Protein AF-A0A5E4NPG3-F1 (afdb_monomer_lite)

Structure (mmCIF, N/CA/C/O backbone):
data_AF-A0A5E4NPG3-F1
#
_entry.id   AF-A0A5E4NPG3-F1
#
loop_
_atom_site.group_PDB
_atom_site.id
_atom_site.type_symbol
_atom_site.label_atom_id
_atom_site.label_alt_id
_atom_site.label_comp_id
_atom_site.label_asym_id
_atom_site.label_entity_id
_atom_site.label_seq_id
_atom_site.pdbx_PDB_ins_code
_atom_site.Cartn_x
_atom_site.Cartn_y
_atom_site.Cartn_z
_atom_site.occupancy
_atom_site.B_iso_or_equiv
_atom_site.auth_seq_id
_atom_site.auth_comp_id
_atom_site.auth_asym_id
_atom_site.auth_atom_id
_atom_site.pdbx_PDB_model_num
ATOM 1 N N . MET A 1 1 ? 6.122 -17.160 0.140 1.00 48.47 1 MET A N 1
ATOM 2 C CA . MET A 1 1 ? 4.713 -16.920 0.516 1.00 48.47 1 MET A CA 1
ATOM 3 C C . MET A 1 1 ? 4.298 -15.601 -0.095 1.00 48.47 1 MET A C 1
ATOM 5 O O . MET A 1 1 ? 4.952 -14.602 0.178 1.00 48.47 1 MET A O 1
ATOM 9 N N . SER A 1 2 ? 3.281 -15.608 -0.947 1.00 62.12 2 SER A N 1
ATOM 10 C CA . SER A 1 2 ? 2.874 -14.441 -1.731 1.00 62.12 2 SER A CA 1
ATOM 11 C C . SER A 1 2 ? 1.592 -13.866 -1.142 1.00 62.12 2 SER A C 1
ATOM 13 O O . SER A 1 2 ? 0.690 -14.632 -0.803 1.00 62.12 2 SER A O 1
ATOM 15 N N . LYS A 1 3 ? 1.540 -12.542 -0.935 1.00 64.69 3 LYS A N 1
ATOM 16 C CA . LYS A 1 3 ? 0.429 -11.843 -0.260 1.00 64.69 3 LYS A CA 1
ATOM 17 C C . LYS A 1 3 ? -0.030 -12.565 1.022 1.00 64.69 3 LYS A C 1
ATOM 19 O O . LYS A 1 3 ? -1.152 -13.039 1.091 1.00 64.69 3 LYS A O 1
ATOM 24 N N . TRP A 1 4 ? 0.848 -12.712 2.019 1.00 68.75 4 TRP A N 1
ATOM 25 C CA . TRP A 1 4 ? 0.519 -13.375 3.302 1.00 68.75 4 TRP A CA 1
ATOM 26 C C . TRP A 1 4 ? 0.070 -14.847 3.175 1.00 68.75 4 TRP A C 1
ATOM 28 O O . TRP A 1 4 ? -0.583 -15.374 4.066 1.00 68.75 4 TRP A O 1
ATOM 38 N N . GLY A 1 5 ? 0.407 -15.517 2.066 1.00 67.31 5 GLY A N 1
ATOM 39 C CA . GLY A 1 5 ? -0.080 -16.869 1.768 1.00 67.31 5 GLY A CA 1
ATOM 40 C C . GLY A 1 5 ? -1.482 -16.905 1.148 1.00 67.31 5 GLY A C 1
ATOM 41 O O . GLY A 1 5 ? -2.022 -17.986 0.957 1.00 67.31 5 GLY A O 1
ATOM 42 N N . LEU A 1 6 ? -2.057 -15.746 0.807 1.00 70.44 6 LEU A N 1
ATOM 43 C CA . LEU A 1 6 ? -3.382 -15.616 0.188 1.00 70.44 6 LEU A CA 1
ATOM 44 C C . LEU A 1 6 ? -3.356 -15.742 -1.341 1.00 70.44 6 LEU A C 1
ATOM 46 O O . LEU A 1 6 ? -4.411 -15.769 -1.971 1.00 70.44 6 LEU A O 1
ATOM 50 N N . LYS A 1 7 ? -2.171 -15.773 -1.962 1.00 70.31 7 LYS A N 1
ATOM 51 C CA . LYS A 1 7 ? -2.015 -15.992 -3.405 1.00 70.31 7 LYS A CA 1
ATOM 52 C C . LYS A 1 7 ? -0.974 -17.061 -3.701 1.00 70.31 7 LYS A C 1
ATOM 54 O O . LYS A 1 7 ? 0.087 -17.095 -3.079 1.00 70.31 7 LYS A O 1
ATOM 59 N N . ASP A 1 8 ? -1.254 -17.848 -4.737 1.00 74.31 8 ASP A N 1
ATOM 60 C CA . ASP A 1 8 ? -0.332 -1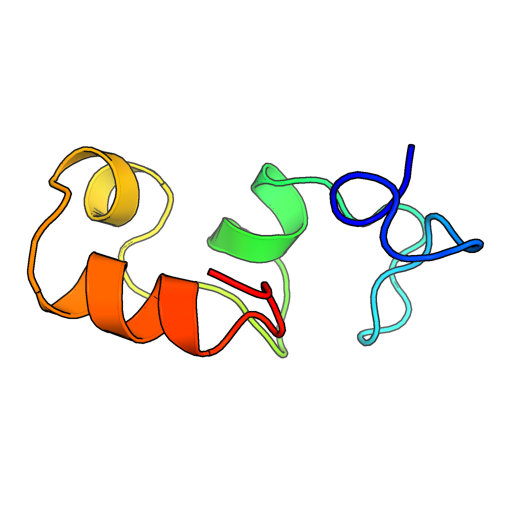8.855 -5.271 1.00 74.31 8 ASP A CA 1
ATOM 61 C C . ASP A 1 8 ? 0.853 -18.228 -6.022 1.00 74.31 8 ASP A C 1
ATOM 63 O O . ASP A 1 8 ? 1.963 -18.756 -5.998 1.00 74.31 8 ASP A O 1
ATOM 67 N N . SER A 1 9 ? 0.648 -17.070 -6.662 1.00 81.62 9 SER A N 1
ATOM 68 C CA . SER A 1 9 ? 1.690 -16.391 -7.442 1.00 81.62 9 SER A CA 1
ATOM 69 C C . SER A 1 9 ? 2.411 -15.302 -6.639 1.00 81.62 9 SER A C 1
ATOM 71 O O . SER A 1 9 ? 1.737 -14.490 -5.998 1.00 81.62 9 SER A O 1
ATOM 73 N N . PRO A 1 10 ? 3.758 -15.222 -6.703 1.00 81.12 10 PRO A N 1
ATOM 74 C CA . PRO A 1 10 ? 4.540 -14.117 -6.140 1.00 81.12 10 PRO A CA 1
ATOM 75 C C . PRO A 1 10 ? 4.357 -12.798 -6.884 1.00 81.12 10 PRO A C 1
ATOM 77 O O . PRO A 1 10 ? 4.681 -11.750 -6.330 1.00 81.12 10 PRO A O 1
ATOM 80 N N . THR A 1 11 ? 3.800 -12.821 -8.093 1.00 87.94 11 THR A N 1
ATOM 81 C CA . THR A 1 11 ? 3.662 -11.630 -8.929 1.00 87.94 11 THR A CA 1
ATOM 82 C C . THR A 1 11 ? 2.653 -10.632 -8.361 1.00 87.94 11 THR A C 1
ATOM 84 O O . THR A 1 11 ? 1.593 -10.989 -7.837 1.00 87.94 11 THR A O 1
ATOM 87 N N . CYS A 1 12 ? 2.951 -9.345 -8.509 1.00 88.00 12 CYS A N 1
ATOM 88 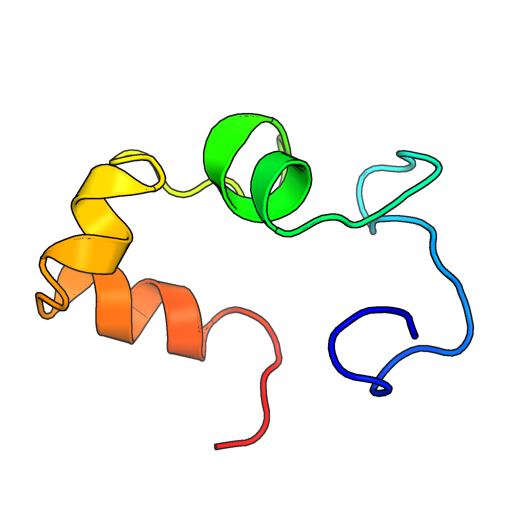C CA . CYS A 1 12 ? 2.029 -8.260 -8.206 1.00 88.00 12 CYS A CA 1
ATOM 89 C C . CYS A 1 12 ? 0.982 -8.090 -9.314 1.00 88.00 12 CYS A C 1
ATOM 91 O O . CYS A 1 12 ? 1.253 -8.325 -10.489 1.00 88.00 12 CYS A O 1
ATOM 93 N N . ASP A 1 13 ? -0.200 -7.582 -8.962 1.00 87.50 13 ASP A N 1
ATOM 94 C CA . ASP A 1 13 ? -1.276 -7.288 -9.921 1.00 87.50 13 ASP A CA 1
ATOM 95 C C . ASP A 1 13 ? -0.887 -6.203 -10.939 1.00 87.50 13 ASP A C 1
ATOM 97 O O . ASP A 1 13 ? -1.554 -6.028 -11.961 1.00 87.50 13 ASP A O 1
ATOM 101 N N . CYS A 1 14 ? 0.167 -5.432 -10.662 1.00 90.88 14 CYS A N 1
ATOM 102 C CA . CYS A 1 14 ? 0.742 -4.474 -11.603 1.00 90.88 14 CYS A CA 1
ATOM 103 C C . CYS A 1 14 ? 1.715 -5.113 -12.611 1.00 90.88 14 CYS A C 1
ATOM 105 O O . CYS A 1 14 ? 2.257 -4.389 -13.439 1.00 90.88 14 CYS A O 1
ATOM 107 N N . GLY A 1 15 ? 1.945 -6.429 -12.543 1.00 90.50 15 GLY A N 1
ATOM 108 C CA . GLY A 1 15 ? 2.867 -7.159 -13.419 1.00 90.50 15 GLY A CA 1
ATOM 109 C C . GLY A 1 15 ? 4.311 -7.230 -12.915 1.00 90.50 15 GLY A C 1
ATOM 110 O O . GLY A 1 15 ? 5.168 -7.704 -13.645 1.00 90.50 15 GLY A O 1
ATOM 111 N N . HIS A 1 16 ? 4.599 -6.765 -11.693 1.00 90.50 16 HIS A N 1
ATOM 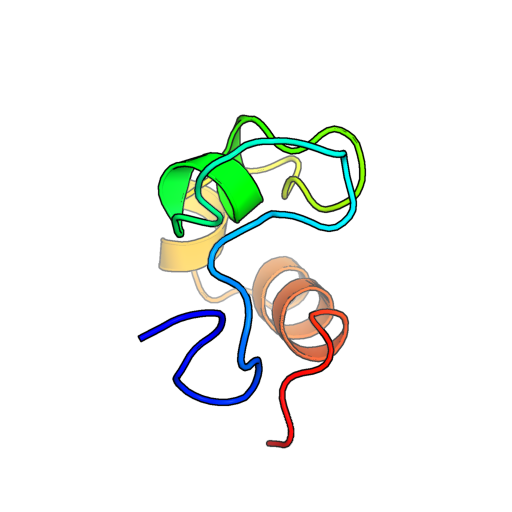112 C CA . HIS A 1 16 ? 5.931 -6.903 -11.098 1.00 90.50 16 HIS A CA 1
ATOM 113 C C . HIS A 1 16 ? 6.166 -8.338 -10.606 1.00 90.50 16 HIS A C 1
ATO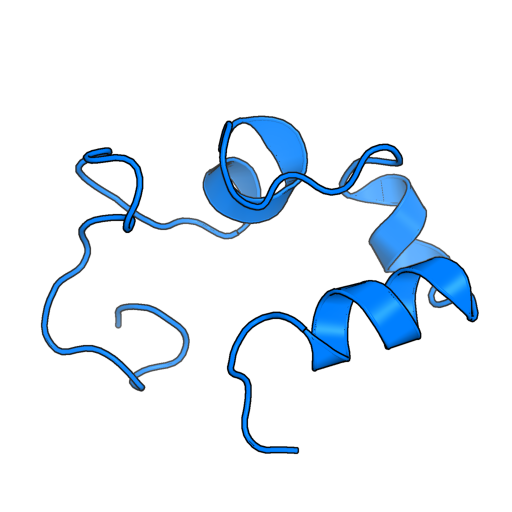M 115 O O . HIS A 1 16 ? 5.257 -8.945 -10.038 1.00 90.50 16 HIS A O 1
ATOM 121 N N . ASP A 1 17 ? 7.381 -8.858 -10.777 1.00 88.00 17 ASP A N 1
ATOM 122 C CA . ASP A 1 17 ? 7.693 -10.273 -10.532 1.00 88.00 17 ASP A CA 1
ATOM 123 C C . ASP A 1 17 ? 7.485 -10.697 -9.073 1.00 88.00 17 ASP A C 1
ATOM 125 O O . ASP A 1 17 ? 7.048 -11.816 -8.811 1.00 88.00 17 ASP A O 1
ATOM 129 N N . ASN A 1 18 ? 7.750 -9.791 -8.123 1.00 85.69 18 ASN A N 1
ATOM 130 C CA . ASN A 1 18 ? 7.658 -10.068 -6.691 1.00 85.69 18 ASN A CA 1
ATOM 131 C C . ASN A 1 18 ? 6.868 -8.999 -5.935 1.00 85.69 18 ASN A C 1
ATOM 133 O O . ASN A 1 18 ? 7.282 -7.853 -5.792 1.00 85.69 18 ASN A O 1
ATOM 137 N N . GLN A 1 19 ? 5.750 -9.399 -5.349 1.00 83.50 19 GLN A N 1
ATOM 138 C CA . GLN A 1 19 ? 4.903 -8.562 -4.515 1.00 83.50 19 GLN A CA 1
ATOM 139 C C . GLN A 1 19 ? 5.452 -8.489 -3.080 1.00 83.50 19 GLN A C 1
ATOM 141 O O . GLN A 1 19 ? 4.934 -9.125 -2.161 1.00 83.50 19 GLN A O 1
ATOM 146 N N . THR A 1 20 ? 6.534 -7.738 -2.885 1.00 86.12 20 THR A N 1
ATOM 147 C CA . THR A 1 20 ? 7.075 -7.452 -1.547 1.00 86.12 20 THR A CA 1
ATOM 148 C C . THR A 1 20 ? 6.280 -6.334 -0.865 1.00 86.12 20 THR A C 1
ATOM 150 O O . THR A 1 20 ? 5.605 -5.553 -1.535 1.00 86.12 20 THR A O 1
ATOM 153 N N . ILE A 1 21 ? 6.373 -6.221 0.466 1.00 85.06 21 ILE A N 1
ATOM 154 C CA . ILE A 1 21 ? 5.784 -5.083 1.198 1.00 85.06 21 ILE A CA 1
ATOM 155 C C . ILE A 1 21 ? 6.349 -3.763 0.668 1.00 85.06 21 ILE A C 1
ATOM 157 O O . ILE A 1 21 ? 5.578 -2.853 0.400 1.00 85.06 21 ILE A O 1
ATOM 161 N N . HIS A 1 22 ? 7.665 -3.680 0.447 1.00 88.31 22 HIS A N 1
ATOM 162 C CA . HIS A 1 22 ? 8.291 -2.485 -0.122 1.00 88.31 22 HIS A CA 1
ATOM 163 C C . HIS A 1 22 ? 7.663 -2.111 -1.466 1.00 88.31 22 HIS A C 1
ATOM 165 O O . HIS A 1 22 ? 7.187 -0.992 -1.625 1.00 88.31 22 HIS A O 1
ATOM 171 N N . HIS A 1 23 ? 7.540 -3.082 -2.376 1.00 90.62 23 HIS A N 1
ATOM 172 C CA . HIS A 1 23 ? 6.896 -2.844 -3.658 1.00 90.62 23 HIS A CA 1
ATOM 173 C C . HIS A 1 23 ? 5.445 -2.381 -3.487 1.00 90.62 23 HIS A C 1
ATOM 175 O O . HIS A 1 23 ? 5.046 -1.408 -4.107 1.00 90.62 23 HIS A O 1
ATOM 181 N N . ILE A 1 24 ? 4.639 -3.048 -2.654 1.00 89.88 24 ILE A N 1
ATOM 182 C CA . ILE A 1 24 ? 3.229 -2.675 -2.454 1.00 89.88 24 ILE A CA 1
ATOM 183 C C . ILE A 1 24 ? 3.097 -1.248 -1.921 1.00 89.88 24 ILE A C 1
ATOM 185 O O . ILE A 1 24 ? 2.209 -0.534 -2.373 1.00 89.88 24 ILE A O 1
ATOM 189 N N . VAL A 1 25 ? 3.941 -0.866 -0.963 1.00 92.00 25 VAL A N 1
ATOM 190 C CA . VAL A 1 25 ? 3.823 0.387 -0.211 1.00 92.00 25 VAL A CA 1
ATOM 191 C C . VAL A 1 25 ? 4.425 1.567 -0.970 1.00 92.00 25 VAL A C 1
ATOM 193 O O . VAL A 1 25 ? 3.795 2.620 -1.012 1.00 92.00 25 VAL A O 1
ATOM 196 N N . GLU A 1 26 ? 5.589 1.385 -1.593 1.00 90.81 26 GLU A N 1
ATOM 197 C CA . GLU A 1 26 ? 6.380 2.472 -2.189 1.00 90.81 26 GLU A CA 1
ATOM 198 C C . GLU A 1 26 ? 6.261 2.509 -3.722 1.00 90.81 26 GLU A C 1
ATOM 200 O O . GLU A 1 26 ? 6.000 3.558 -4.315 1.00 90.81 26 GLU A O 1
ATOM 205 N N . ASP A 1 27 ? 6.396 1.354 -4.380 1.00 91.75 27 ASP A N 1
ATOM 206 C CA . ASP A 1 27 ? 6.629 1.304 -5.831 1.00 91.75 27 ASP A CA 1
ATOM 207 C C . ASP A 1 27 ? 5.365 1.032 -6.656 1.00 91.75 27 ASP A C 1
ATOM 209 O O . ASP A 1 27 ? 5.281 1.397 -7.831 1.00 91.75 27 ASP A O 1
ATOM 213 N N . CYS A 1 28 ? 4.388 0.328 -6.084 1.00 91.88 28 CYS A N 1
ATOM 214 C CA . CYS A 1 28 ? 3.304 -0.276 -6.843 1.00 91.88 28 CYS A CA 1
ATOM 215 C C . CYS A 1 28 ? 2.369 0.806 -7.389 1.00 91.88 28 CYS A C 1
ATOM 217 O O . CYS A 1 28 ? 1.628 1.425 -6.622 1.00 91.88 28 CYS A O 1
ATOM 219 N N . PRO A 1 29 ? 2.266 0.980 -8.717 1.00 92.31 29 PRO A N 1
ATOM 220 C CA . PRO A 1 29 ? 1.442 2.040 -9.292 1.00 92.31 29 PRO A CA 1
ATOM 221 C C . PRO A 1 29 ? -0.057 1.839 -9.030 1.00 92.31 29 PRO A C 1
ATOM 223 O O . PRO A 1 29 ? -0.834 2.776 -9.171 1.00 92.31 29 PRO A O 1
ATOM 226 N N . LYS A 1 30 ? -0.471 0.619 -8.664 1.00 90.88 30 LYS A N 1
ATOM 227 C CA . LYS A 1 30 ? -1.868 0.279 -8.373 1.00 90.88 30 LYS A CA 1
ATOM 228 C C . LYS A 1 30 ? -2.236 0.392 -6.896 1.00 90.88 30 LYS A C 1
ATOM 230 O O . LYS A 1 30 ? -3.411 0.557 -6.600 1.00 90.88 30 LYS A O 1
ATOM 235 N N . ARG A 1 31 ? -1.274 0.203 -5.989 1.00 89.25 31 ARG A N 1
ATOM 236 C CA . ARG A 1 31 ? -1.553 -0.029 -4.560 1.00 89.25 31 ARG A CA 1
ATOM 237 C C . ARG A 1 31 ? -0.754 0.849 -3.608 1.00 89.25 31 ARG A C 1
ATOM 239 O O . ARG A 1 31 ? -1.114 0.867 -2.438 1.00 89.25 31 ARG A O 1
ATOM 246 N N . ARG A 1 32 ? 0.278 1.562 -4.078 1.00 92.31 32 ARG A N 1
ATOM 247 C CA . ARG A 1 32 ? 1.165 2.359 -3.220 1.00 92.31 32 ARG A CA 1
ATOM 248 C C . ARG A 1 32 ? 0.394 3.220 -2.234 1.00 92.31 32 ARG A C 1
ATOM 250 O O . ARG A 1 32 ? -0.639 3.805 -2.567 1.00 92.31 32 ARG A O 1
AT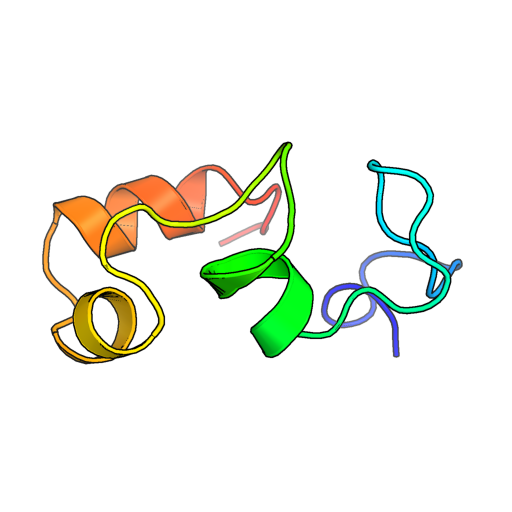OM 257 N N . PHE A 1 33 ? 0.940 3.320 -1.034 1.00 93.31 33 PHE A N 1
ATOM 258 C CA . PHE A 1 33 ? 0.426 4.229 -0.034 1.00 93.31 33 PHE A CA 1
ATOM 259 C C . PHE A 1 33 ? 1.143 5.566 -0.181 1.00 93.31 33 PHE A C 1
ATOM 261 O O . PHE A 1 33 ? 2.367 5.628 -0.139 1.00 93.31 33 PHE A O 1
ATOM 268 N N . ASN A 1 34 ? 0.400 6.660 -0.339 1.00 90.31 34 ASN A N 1
ATOM 269 C CA . ASN A 1 34 ? 1.003 7.967 -0.635 1.00 90.31 34 ASN A CA 1
ATOM 270 C C . ASN A 1 34 ? 1.933 8.489 0.476 1.00 90.31 34 ASN A C 1
ATOM 272 O O . ASN A 1 34 ? 2.755 9.365 0.221 1.00 90.31 34 ASN A O 1
ATOM 276 N N . ARG A 1 35 ? 1.797 7.975 1.702 1.00 91.00 35 ARG A N 1
ATOM 277 C CA . ARG A 1 35 ? 2.638 8.323 2.857 1.00 91.00 35 ARG A CA 1
ATOM 278 C C . ARG A 1 35 ? 3.837 7.381 3.043 1.00 91.00 35 ARG A C 1
ATOM 280 O O . ARG A 1 35 ? 4.564 7.541 4.021 1.00 91.00 35 ARG A O 1
ATOM 287 N N . GLY A 1 36 ? 4.007 6.390 2.167 1.00 89.38 36 GLY A N 1
ATOM 288 C CA . GLY A 1 36 ? 5.047 5.370 2.280 1.00 89.38 36 GLY A CA 1
ATOM 289 C C . GLY A 1 36 ? 4.960 4.544 3.568 1.00 89.38 36 GLY A C 1
ATOM 290 O O . GLY A 1 36 ? 3.958 4.553 4.294 1.00 89.38 36 GLY A O 1
ATOM 291 N N . ILE A 1 37 ? 6.037 3.828 3.874 1.00 89.75 37 ILE A N 1
ATOM 292 C CA . ILE A 1 37 ? 6.134 2.936 5.033 1.00 89.75 37 ILE A CA 1
ATOM 293 C C . ILE A 1 37 ? 6.054 3.693 6.363 1.00 89.75 37 ILE A C 1
ATOM 295 O O . ILE A 1 37 ? 5.514 3.175 7.339 1.00 89.75 37 ILE A O 1
ATOM 299 N N . GLU A 1 38 ? 6.520 4.944 6.399 1.00 90.31 38 GLU A N 1
ATOM 300 C CA . GLU A 1 38 ? 6.425 5.800 7.586 1.00 90.31 38 GLU A CA 1
ATOM 301 C C . GLU A 1 38 ? 4.968 6.081 7.962 1.00 90.31 38 GLU A C 1
ATOM 303 O O . GLU A 1 38 ? 4.606 6.021 9.139 1.00 90.31 38 GLU A O 1
ATOM 308 N N . GLY A 1 39 ? 4.106 6.309 6.967 1.00 90.50 39 GLY A N 1
ATOM 309 C CA . GLY A 1 39 ? 2.675 6.462 7.199 1.00 90.50 39 GLY A CA 1
ATOM 310 C C . GLY A 1 39 ? 2.033 5.204 7.782 1.00 90.50 39 GLY A C 1
ATOM 311 O O . GLY A 1 39 ? 1.159 5.306 8.639 1.00 90.50 39 GLY A O 1
ATOM 312 N N . ILE A 1 40 ? 2.497 4.021 7.369 1.00 90.12 40 ILE A N 1
ATOM 313 C CA . ILE A 1 40 ? 2.026 2.748 7.929 1.00 90.12 40 ILE A CA 1
ATOM 314 C C . ILE A 1 40 ? 2.469 2.604 9.386 1.00 90.12 40 ILE A C 1
ATOM 316 O O . ILE A 1 40 ? 1.654 2.243 10.234 1.00 90.12 40 ILE A O 1
ATOM 320 N N . HIS A 1 41 ? 3.726 2.931 9.705 1.00 90.69 41 HIS A N 1
ATOM 321 C CA . HIS A 1 41 ? 4.234 2.887 11.082 1.00 90.69 41 HIS A CA 1
ATOM 322 C C . HIS A 1 41 ? 3.484 3.825 12.034 1.00 90.69 41 HIS A C 1
ATOM 324 O O . HIS A 1 41 ? 3.378 3.522 13.221 1.00 90.69 41 HIS A O 1
ATOM 330 N N . ALA A 1 42 ? 2.939 4.934 11.529 1.00 92.31 42 ALA A N 1
ATOM 331 C CA . ALA A 1 42 ? 2.116 5.836 12.328 1.00 92.31 42 ALA A CA 1
ATOM 332 C C . ALA A 1 42 ? 0.778 5.211 12.763 1.00 92.31 42 ALA A C 1
ATOM 334 O O . ALA A 1 42 ? 0.159 5.724 13.694 1.00 92.31 42 ALA A O 1
ATOM 335 N N . ALA A 1 43 ? 0.327 4.137 12.096 1.00 89.25 43 ALA A N 1
ATOM 336 C CA . ALA A 1 43 ? -0.916 3.416 12.383 1.00 89.25 43 ALA A CA 1
ATOM 337 C C . ALA A 1 43 ? -2.137 4.342 12.569 1.00 89.25 43 ALA A C 1
ATOM 339 O O . ALA A 1 43 ? -3.015 4.095 13.396 1.00 89.25 43 ALA A O 1
ATOM 340 N N . ASN A 1 44 ? -2.173 5.442 11.813 1.00 91.50 44 ASN A N 1
ATOM 341 C CA . ASN A 1 44 ? -3.268 6.401 11.845 1.00 91.50 44 ASN A CA 1
ATOM 342 C C . ASN A 1 44 ? -4.476 5.879 11.043 1.00 91.50 44 ASN A C 1
ATOM 344 O O . ASN A 1 44 ? -4.398 4.856 10.362 1.00 91.50 44 ASN A O 1
ATOM 348 N N . ASN A 1 45 ? -5.604 6.592 11.106 1.00 93.25 45 ASN A N 1
ATOM 349 C CA . ASN A 1 45 ? -6.824 6.166 10.412 1.00 93.25 45 ASN A CA 1
ATOM 350 C C . ASN A 1 45 ? -6.618 6.003 8.898 1.00 93.25 45 ASN A C 1
ATOM 352 O O . ASN A 1 45 ? -7.102 5.029 8.340 1.00 93.25 45 ASN A O 1
ATOM 356 N N . GLU A 1 46 ? -5.843 6.892 8.266 1.00 92.69 46 GLU A N 1
ATOM 357 C CA . GLU A 1 46 ? -5.516 6.819 6.833 1.00 92.69 46 GLU A CA 1
ATOM 358 C C . GLU A 1 46 ? -4.801 5.497 6.493 1.00 92.69 46 GLU A C 1
ATOM 360 O O . GLU A 1 46 ? -5.176 4.802 5.551 1.00 92.69 46 GLU A O 1
ATOM 365 N N . ALA A 1 47 ? -3.809 5.103 7.298 1.00 92.50 47 ALA A N 1
ATOM 366 C CA . ALA A 1 47 ? -3.089 3.846 7.121 1.00 92.50 47 ALA A CA 1
ATOM 367 C C . ALA A 1 47 ? -3.984 2.623 7.375 1.00 92.50 47 ALA A C 1
ATOM 369 O O . ALA A 1 47 ? -3.910 1.643 6.636 1.00 92.50 47 ALA A O 1
ATOM 370 N N . ILE A 1 48 ? -4.847 2.670 8.395 1.00 90.88 48 ILE A N 1
ATOM 371 C CA . ILE A 1 48 ? -5.781 1.576 8.706 1.00 90.88 48 ILE A CA 1
ATOM 372 C C . ILE A 1 48 ? -6.798 1.389 7.574 1.00 90.88 48 ILE A C 1
ATOM 374 O O . ILE A 1 48 ? -7.071 0.253 7.181 1.00 90.88 48 ILE A O 1
ATOM 378 N N . GLU A 1 49 ? -7.355 2.480 7.049 1.00 91.88 49 GLU A N 1
ATOM 379 C CA . GLU A 1 49 ? -8.275 2.454 5.908 1.00 91.88 49 GLU A CA 1
ATOM 380 C C . GLU A 1 49 ? -7.586 1.883 4.669 1.00 91.88 49 GLU A C 1
ATOM 382 O O . GLU A 1 49 ? -8.092 0.930 4.079 1.00 91.88 49 GLU A O 1
ATOM 387 N N . TRP A 1 50 ? -6.377 2.350 4.356 1.00 91.94 50 TRP A N 1
ATOM 388 C CA . TRP A 1 50 ? -5.607 1.819 3.234 1.00 91.94 50 TRP A CA 1
ATOM 389 C C . TRP A 1 50 ? -5.299 0.316 3.377 1.00 91.94 50 TRP A C 1
ATOM 391 O O . TRP A 1 50 ? -5.417 -0.422 2.398 1.00 91.94 50 TRP A O 1
ATOM 401 N N . ILE A 1 51 ? -4.949 -0.171 4.580 1.00 89.12 51 ILE A N 1
ATOM 402 C CA . ILE A 1 51 ? -4.705 -1.6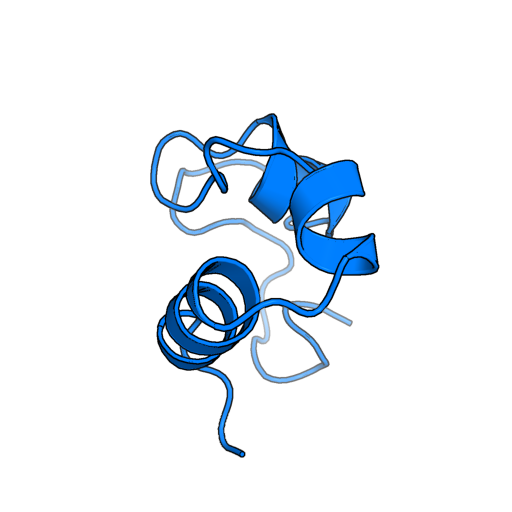06 4.838 1.00 89.12 51 ILE A CA 1
ATOM 403 C C . ILE A 1 51 ? -5.973 -2.432 4.586 1.00 89.12 51 ILE A C 1
ATOM 405 O O . ILE A 1 51 ? -5.891 -3.506 3.984 1.00 89.12 51 ILE A O 1
ATOM 409 N N . ARG A 1 52 ? -7.144 -1.940 5.016 1.00 88.12 52 ARG A N 1
ATOM 410 C CA . ARG A 1 52 ? -8.437 -2.618 4.801 1.00 88.12 52 ARG A CA 1
ATOM 411 C C . ARG A 1 52 ? -8.758 -2.803 3.319 1.00 88.12 52 ARG A C 1
ATOM 413 O O . ARG A 1 52 ? -9.393 -3.786 2.952 1.00 88.12 52 ARG A O 1
ATOM 420 N N . GLU A 1 53 ? -8.283 -1.903 2.467 1.00 87.25 53 GLU A N 1
ATOM 421 C CA . GLU A 1 53 ? -8.471 -1.975 1.017 1.00 87.25 53 GLU A CA 1
ATOM 422 C C . GLU A 1 53 ? -7.530 -2.981 0.321 1.00 87.25 53 GLU A C 1
ATOM 424 O O . GLU A 1 53 ? -7.730 -3.296 -0.851 1.00 87.25 53 GLU A O 1
ATOM 429 N N . GLN A 1 54 ? -6.526 -3.554 1.007 1.00 81.31 54 GLN A N 1
ATOM 430 C CA . GLN A 1 54 ? -5.516 -4.428 0.376 1.00 81.31 54 GLN A CA 1
ATOM 431 C C . GLN A 1 54 ? -5.958 -5.884 0.121 1.00 81.31 54 GLN A C 1
ATOM 433 O O . GLN A 1 54 ? -5.121 -6.771 -0.080 1.00 81.31 54 GLN A O 1
ATOM 438 N N . ASP A 1 55 ? -7.263 -6.145 0.050 1.00 76.25 55 ASP A N 1
ATOM 439 C CA . ASP A 1 55 ? -7.872 -7.485 -0.033 1.00 76.25 55 ASP A CA 1
ATOM 440 C C . ASP A 1 55 ? -7.372 -8.434 1.078 1.00 76.25 55 ASP A C 1
ATOM 442 O O . ASP A 1 55 ? -7.137 -9.625 0.850 1.00 76.25 55 ASP A O 1
ATOM 446 N N . ILE A 1 56 ? -7.139 -7.889 2.273 1.00 71.06 56 ILE A N 1
ATOM 447 C CA . ILE A 1 56 ? -6.783 -8.660 3.464 1.00 71.06 56 ILE A CA 1
ATOM 448 C C . ILE A 1 56 ? -8.090 -8.977 4.192 1.00 71.06 56 ILE A C 1
ATOM 450 O O . ILE A 1 56 ? -8.846 -8.069 4.531 1.00 71.06 56 ILE A O 1
ATOM 454 N N . ALA A 1 57 ? -8.364 -10.261 4.423 1.00 62.12 57 ALA A N 1
ATOM 455 C CA . ALA A 1 57 ? -9.436 -10.660 5.327 1.00 62.12 57 ALA A CA 1
ATOM 456 C C . ALA A 1 57 ? -8.976 -10.369 6.764 1.00 62.12 57 ALA A C 1
ATOM 458 O O . ALA A 1 57 ? -8.014 -10.983 7.228 1.00 62.12 57 ALA A O 1
ATOM 459 N N . LEU A 1 58 ? -9.612 -9.392 7.414 1.00 58.16 58 LEU A N 1
ATOM 460 C CA . LEU A 1 58 ? -9.410 -9.063 8.829 1.00 58.16 58 LEU A CA 1
ATOM 461 C C . LEU A 1 58 ? -10.339 -9.885 9.722 1.00 58.16 58 LEU A C 1
ATOM 463 O O . LEU A 1 58 ? -11.513 -10.069 9.327 1.00 58.16 58 LEU A O 1
#

Organism: NCBI:txid506608

Foldseek 3Di:
DDPVPPDPALADPQGRRHDDPQCQAPPPPVQHDPVGPVVCVVVDPSNVVSVVPPPDDD

Sequence (58 aa):
MSKWGLKDSPTCDCGHDNQTIHHIVEDCPKRRFNRGIEGIHAANNEAIEWIREQDIAL

pLDDT: mean 84.62, std 10.36, range [48.47, 93.31]

Radius of gyration: 11.26 Å; chains: 1; bounding box: 18×27×26 Å

Secondary structure (DSSP, 8-state):
-BGGGTBS----TTS-S---HHIIIII-TTT--TTHHHHHHTT-HHHHHHHHTSS---